Protein AF-A0A3N5MJK0-F1 (afdb_monomer)

pLDDT: mean 76.83, std 14.7, range [31.45, 90.31]

Mean predicted aligned error: 7.25 Å

Secondary structure (DSSP, 8-state):
--PPPBPPPPGGGSPTTPEEE----STTSSHHHHHHHHH---------SS------BEEEEETTEEEEE-

Solvent-accessible surface area (backbone atoms only — not comparable to full-atom values): 4629 Å² total; per-residue (Å²): 128,85,46,70,77,41,70,65,76,59,80,91,77,54,62,91,78,51,45,77,46,74,76,81,78,69,88,90,76,45,59,54,58,52,48,21,70,75,59,59,30,86,64,80,77,82,75,68,92,74,79,89,86,72,72,53,17,37,82,45,74,56,93,93,37,48,32,37,42,58

Radius of gyration: 12.45 Å; Cα contacts (8 Å, |Δi|>4): 88; chains: 1; bounding box: 31×27×29 Å

Structure (mmCIF, N/CA/C/O backbone):
data_AF-A0A3N5MJK0-F1
#
_entry.id   AF-A0A3N5MJK0-F1
#
loop_
_atom_site.group_PDB
_atom_site.id
_atom_site.type_symbol
_atom_site.label_atom_id
_atom_site.label_alt_id
_atom_site.label_comp_id
_atom_site.label_asym_id
_atom_site.label_entity_id
_atom_site.label_seq_id
_atom_site.pdbx_PDB_ins_code
_atom_site.Cartn_x
_atom_site.Cartn_y
_atom_site.Cartn_z
_atom_site.occu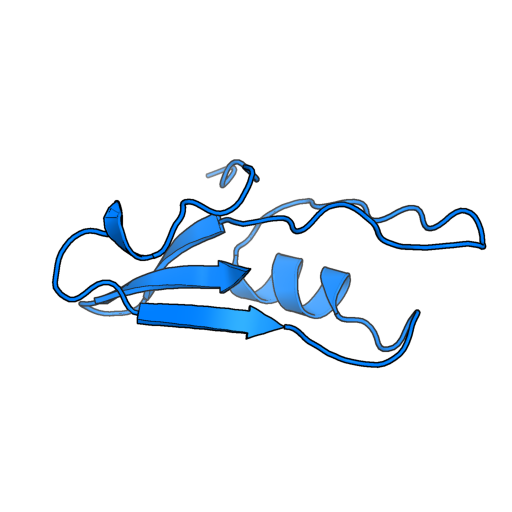pancy
_atom_site.B_iso_or_equiv
_atom_site.auth_seq_id
_atom_site.auth_comp_id
_atom_site.auth_asym_id
_atom_site.auth_atom_id
_atom_site.pdbx_PDB_model_num
ATOM 1 N N . MET A 1 1 ? 3.427 16.077 10.099 1.00 47.78 1 MET A N 1
ATOM 2 C CA . MET A 1 1 ? 3.610 15.035 11.130 1.00 47.78 1 MET A CA 1
ATOM 3 C C . MET A 1 1 ? 4.184 13.830 10.412 1.00 47.78 1 MET A C 1
ATOM 5 O O . MET A 1 1 ? 3.515 13.320 9.528 1.00 47.78 1 MET A O 1
ATOM 9 N N . THR A 1 2 ? 5.442 13.479 10.668 1.00 51.44 2 THR A N 1
ATOM 10 C CA . THR A 1 2 ? 6.125 12.373 9.979 1.00 51.44 2 THR A CA 1
ATOM 11 C C . THR A 1 2 ? 5.572 11.054 10.499 1.00 51.44 2 THR A C 1
ATOM 13 O O . THR A 1 2 ? 5.828 10.698 11.648 1.00 51.44 2 THR A O 1
ATOM 16 N N . THR A 1 3 ? 4.781 10.353 9.691 1.00 64.62 3 THR A N 1
ATOM 17 C CA . THR A 1 3 ? 4.321 9.007 10.038 1.00 64.62 3 THR A CA 1
ATOM 18 C C . THR A 1 3 ? 5.492 8.039 9.880 1.00 64.62 3 THR A C 1
ATOM 20 O O . THR A 1 3 ? 6.070 7.939 8.798 1.00 64.62 3 THR A O 1
ATOM 23 N N . ALA A 1 4 ? 5.884 7.367 10.963 1.00 71.75 4 ALA A N 1
ATOM 24 C CA . ALA A 1 4 ? 7.000 6.428 10.942 1.00 71.75 4 ALA A CA 1
ATOM 25 C C . ALA A 1 4 ? 6.591 5.117 10.254 1.00 71.75 4 ALA A C 1
ATOM 27 O O . ALA A 1 4 ? 5.567 4.524 10.595 1.00 71.75 4 ALA A O 1
ATOM 28 N N . VAL A 1 5 ? 7.406 4.673 9.297 1.00 78.12 5 VAL A N 1
ATOM 29 C CA . VAL A 1 5 ? 7.287 3.355 8.662 1.00 78.12 5 VAL A CA 1
ATOM 30 C C . VAL A 1 5 ? 7.897 2.310 9.594 1.00 78.12 5 VAL A C 1
ATOM 32 O O . VAL A 1 5 ? 8.996 2.510 10.106 1.00 78.12 5 VAL A O 1
ATOM 35 N N . THR A 1 6 ? 7.194 1.203 9.815 1.00 81.12 6 THR A N 1
ATOM 36 C CA . THR A 1 6 ? 7.635 0.083 10.657 1.00 81.12 6 THR A CA 1
ATOM 37 C C . THR A 1 6 ? 7.375 -1.258 9.970 1.00 81.12 6 THR A C 1
ATOM 39 O O . THR A 1 6 ? 6.737 -1.307 8.923 1.00 81.12 6 THR A O 1
ATOM 42 N N . THR A 1 7 ? 7.822 -2.369 10.542 1.00 80.56 7 THR A N 1
ATOM 43 C CA . THR A 1 7 ? 7.508 -3.716 10.029 1.00 80.56 7 THR A CA 1
ATOM 44 C C . THR A 1 7 ? 6.074 -4.117 10.411 1.00 80.56 7 THR A C 1
ATOM 46 O O . THR A 1 7 ? 5.696 -3.898 11.564 1.00 80.56 7 THR A O 1
ATOM 49 N N . PRO A 1 8 ? 5.268 -4.707 9.501 1.00 81.00 8 PRO A N 1
ATOM 50 C CA . PRO A 1 8 ? 3.887 -5.083 9.800 1.00 81.00 8 PRO A CA 1
ATOM 51 C C . PRO A 1 8 ? 3.798 -6.029 10.989 1.00 81.00 8 PRO A C 1
ATOM 53 O O . PRO A 1 8 ? 4.550 -7.005 11.082 1.00 81.00 8 PRO A O 1
ATOM 56 N N . ARG A 1 9 ? 2.833 -5.765 11.872 1.00 81.75 9 ARG A N 1
ATOM 57 C CA . ARG A 1 9 ? 2.563 -6.650 13.005 1.00 81.75 9 ARG A C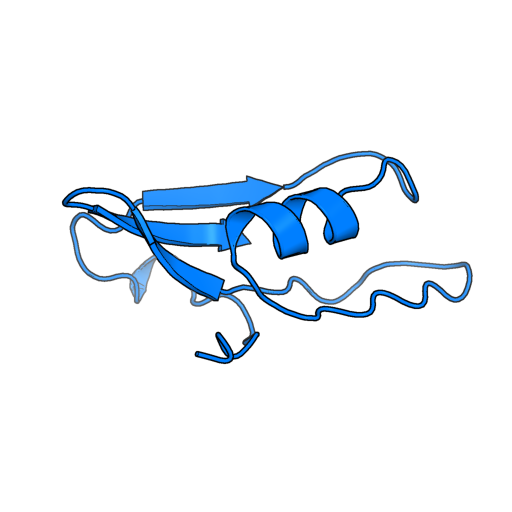A 1
ATOM 58 C C . ARG A 1 9 ? 1.820 -7.908 12.548 1.00 81.75 9 ARG A C 1
ATOM 60 O O . ARG A 1 9 ? 1.002 -7.846 11.617 1.00 81.75 9 ARG A O 1
ATOM 67 N N . PRO A 1 10 ? 2.067 -9.058 13.200 1.00 82.56 10 PRO A N 1
ATOM 68 C CA . PRO A 1 10 ? 1.300 -10.267 12.947 1.00 82.56 10 PRO A CA 1
ATOM 69 C C . PRO A 1 10 ? -0.185 -10.029 13.245 1.00 82.56 10 PRO A C 1
ATOM 71 O O . PRO A 1 10 ? -0.547 -9.301 14.167 1.00 82.56 10 PRO A O 1
ATOM 74 N N . ALA A 1 11 ? -1.064 -10.669 12.470 1.00 78.44 11 ALA A N 1
ATOM 75 C CA . ALA A 1 11 ? -2.510 -10.440 12.552 1.00 78.44 11 ALA A CA 1
ATOM 76 C C . ALA A 1 11 ? -3.098 -10.685 13.956 1.00 78.44 11 ALA A C 1
ATOM 78 O O . ALA A 1 11 ? -4.070 -10.033 14.322 1.00 78.44 11 ALA A O 1
ATOM 79 N N . ALA A 1 12 ? -2.489 -11.581 14.739 1.00 81.19 12 ALA A N 1
ATOM 80 C CA . ALA A 1 12 ? -2.891 -11.889 16.110 1.00 81.19 12 ALA A CA 1
ATOM 81 C C . ALA A 1 12 ? -2.630 -10.749 17.115 1.00 81.19 12 ALA A C 1
ATOM 83 O O . ALA A 1 12 ? -3.233 -10.739 18.181 1.00 81.19 12 ALA A O 1
ATOM 84 N N . GLU A 1 13 ? -1.754 -9.796 16.787 1.00 83.31 13 GLU A N 1
ATOM 85 C CA . GLU A 1 13 ? -1.362 -8.679 17.663 1.00 83.31 13 GLU A CA 1
ATOM 86 C C . GLU A 1 13 ? -2.055 -7.358 17.278 1.00 83.31 13 GLU A C 1
ATOM 88 O O . GLU A 1 13 ? -1.765 -6.291 17.819 1.00 83.31 13 GLU A O 1
ATOM 93 N N . ARG A 1 14 ? -2.963 -7.389 16.297 1.00 82.31 14 ARG A N 1
ATOM 94 C CA . ARG A 1 14 ? -3.707 -6.200 15.873 1.00 82.31 14 ARG A CA 1
ATOM 95 C C . ARG A 1 14 ? -4.849 -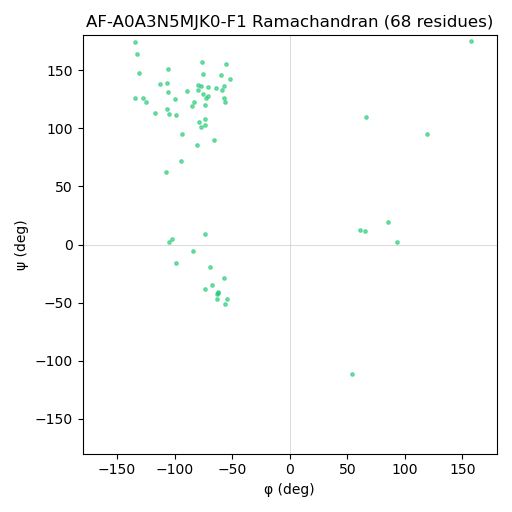5.924 16.840 1.00 82.31 14 ARG A C 1
ATOM 97 O O . ARG A 1 14 ? -5.596 -6.827 17.205 1.00 82.31 14 ARG A O 1
ATOM 104 N N . GLU A 1 15 ? -5.029 -4.651 17.180 1.00 82.44 15 GLU A N 1
ATOM 105 C CA . GLU A 1 15 ? -6.163 -4.212 17.991 1.00 82.44 15 GLU A CA 1
ATOM 106 C C . GLU A 1 15 ? -7.484 -4.579 17.291 1.00 82.44 15 GLU A C 1
ATOM 108 O O . GLU A 1 15 ? -7.624 -4.315 16.083 1.00 82.44 15 GLU A O 1
ATOM 113 N N . PRO A 1 16 ? -8.461 -5.165 18.006 1.00 81.06 16 PRO A N 1
ATOM 114 C CA . PRO A 1 16 ? -9.738 -5.550 17.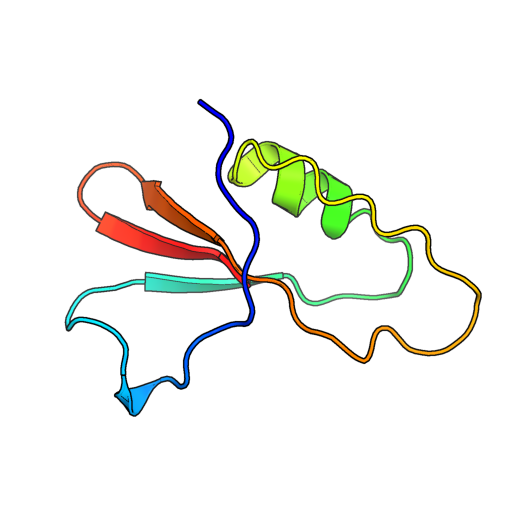423 1.00 81.06 16 PRO A CA 1
ATOM 115 C C . PRO A 1 16 ? -10.435 -4.340 16.789 1.00 81.06 16 PRO A C 1
ATOM 117 O O . PRO A 1 16 ? -10.620 -3.297 17.412 1.00 81.06 16 PRO A O 1
ATOM 120 N N . GLY A 1 17 ? -10.809 -4.479 15.514 1.00 83.31 17 GLY A N 1
ATOM 121 C CA . GLY A 1 17 ? -11.379 -3.392 14.710 1.00 83.31 17 GLY A CA 1
ATOM 122 C C . GLY A 1 17 ? -10.366 -2.588 13.882 1.00 83.31 17 GLY A C 1
ATOM 123 O O . GLY A 1 17 ? -10.776 -1.665 13.174 1.00 83.31 17 GLY A O 1
ATOM 124 N N . THR A 1 18 ? -9.074 -2.941 13.915 1.00 87.06 18 THR A N 1
ATOM 125 C CA . THR A 1 18 ? -8.067 -2.397 12.987 1.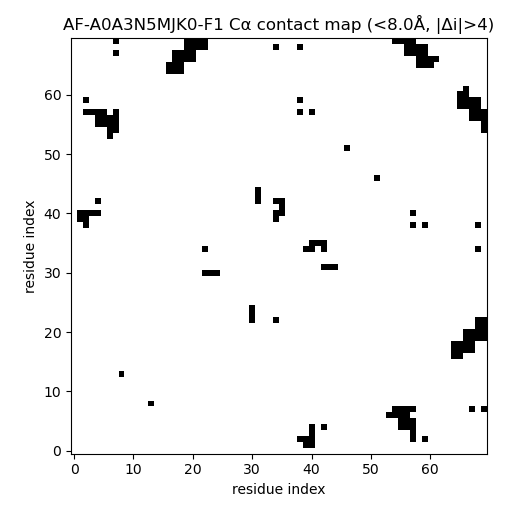00 87.06 18 THR A CA 1
ATOM 126 C C . THR A 1 18 ? -8.257 -2.978 11.589 1.00 87.06 18 THR A C 1
ATOM 128 O O . THR A 1 18 ? -8.265 -4.195 11.403 1.00 87.06 18 THR A O 1
ATOM 131 N N . LEU A 1 19 ? -8.374 -2.110 10.585 1.00 89.06 19 LEU A N 1
ATOM 132 C CA . LEU A 1 19 ? -8.410 -2.509 9.181 1.00 89.06 19 LEU A CA 1
ATOM 133 C C . LEU A 1 19 ? -6.978 -2.704 8.676 1.00 89.06 19 LEU A C 1
ATOM 135 O O . LEU A 1 19 ? -6.181 -1.774 8.731 1.00 89.06 19 LEU A O 1
ATOM 139 N N . ALA A 1 20 ? -6.653 -3.887 8.163 1.00 89.12 20 ALA A N 1
ATOM 140 C CA . ALA A 1 20 ? -5.368 -4.141 7.515 1.00 89.12 20 ALA A CA 1
ATOM 141 C C . ALA A 1 20 ? -5.533 -4.076 5.990 1.00 89.12 20 ALA A C 1
ATOM 143 O O . ALA A 1 20 ? -6.378 -4.777 5.432 1.00 89.12 20 ALA A O 1
ATOM 144 N N . VAL A 1 21 ? -4.736 -3.244 5.321 1.00 88.62 21 VAL A N 1
ATOM 145 C CA . VAL A 1 21 ? -4.779 -3.037 3.866 1.00 88.62 21 VAL A CA 1
ATOM 146 C C . VAL A 1 21 ? -3.394 -3.293 3.294 1.00 88.62 21 VAL A C 1
ATOM 148 O O . VAL A 1 21 ? -2.451 -2.630 3.697 1.00 88.62 21 VAL A O 1
ATOM 151 N N . CYS A 1 22 ? -3.274 -4.224 2.348 1.00 88.38 22 CYS A N 1
ATOM 152 C CA . CYS A 1 22 ? -2.005 -4.561 1.702 1.00 88.38 22 CYS A CA 1
ATOM 153 C C . CYS A 1 22 ? -1.948 -4.013 0.269 1.00 88.38 22 CYS A C 1
ATOM 155 O O . CYS A 1 22 ? -2.875 -4.234 -0.517 1.00 88.38 22 CYS A O 1
ATOM 157 N N . LEU A 1 23 ? -0.855 -3.336 -0.085 1.00 84.88 23 LEU A N 1
ATOM 158 C CA . LEU A 1 23 ? -0.554 -2.885 -1.442 1.00 84.88 23 LEU A CA 1
ATOM 159 C C . LEU A 1 23 ? 0.313 -3.921 -2.171 1.00 84.88 23 LEU A C 1
ATOM 161 O O . LEU A 1 23 ? 1.541 -3.907 -2.104 1.00 84.88 23 LEU A O 1
ATOM 165 N N . ALA A 1 24 ? -0.330 -4.799 -2.938 1.00 84.88 24 ALA A N 1
ATOM 166 C CA . ALA A 1 24 ? 0.338 -5.818 -3.746 1.00 84.88 24 ALA A CA 1
ATOM 167 C C . ALA A 1 24 ? 0.322 -5.476 -5.246 1.00 84.88 24 ALA A C 1
ATOM 169 O O . ALA A 1 24 ? -0.585 -4.812 -5.743 1.00 84.88 24 ALA A O 1
ATOM 170 N N . GLY A 1 25 ? 1.329 -5.945 -5.988 1.00 83.50 25 GLY A N 1
ATOM 171 C CA . GLY A 1 25 ? 1.404 -5.764 -7.440 1.00 83.50 25 GLY A CA 1
ATOM 172 C C . GLY A 1 25 ? 2.821 -5.876 -7.997 1.00 83.50 25 GLY A C 1
ATOM 173 O O . GLY A 1 25 ? 3.795 -5.966 -7.243 1.00 83.50 25 GLY A O 1
ATOM 174 N N . ASN A 1 26 ? 2.933 -5.823 -9.326 1.00 82.19 26 ASN A N 1
ATOM 175 C CA . ASN A 1 26 ? 4.204 -5.975 -10.038 1.00 82.19 26 ASN A CA 1
ATOM 176 C C . ASN A 1 26 ? 5.278 -4.977 -9.569 1.00 82.19 26 ASN A C 1
ATOM 178 O O . ASN A 1 26 ? 4.956 -3.903 -9.047 1.00 82.19 26 ASN A O 1
ATOM 182 N N . PRO A 1 27 ? 6.571 -5.298 -9.735 1.00 79.75 27 PRO A N 1
ATOM 183 C CA . PRO A 1 27 ? 7.649 -4.348 -9.479 1.00 79.75 27 PRO A CA 1
ATOM 184 C C . PRO A 1 27 ? 7.419 -3.027 -10.226 1.00 79.75 27 PRO A C 1
ATOM 186 O O . PRO A 1 27 ? 6.914 -3.022 -11.345 1.00 79.75 27 PRO A O 1
ATOM 189 N N . ASN A 1 28 ? 7.775 -1.906 -9.596 1.00 80.50 28 ASN A N 1
ATOM 190 C CA . ASN A 1 28 ? 7.764 -0.567 -10.203 1.00 80.50 28 ASN A CA 1
ATOM 191 C C . ASN A 1 28 ? 6.404 -0.027 -10.696 1.00 80.50 28 ASN A C 1
ATOM 193 O O . ASN A 1 28 ? 6.371 1.025 -11.322 1.00 80.50 28 ASN A O 1
ATOM 197 N N . VAL A 1 29 ? 5.268 -0.648 -10.350 1.00 84.00 29 VAL A N 1
ATOM 198 C CA . VAL A 1 29 ? 3.919 -0.110 -10.670 1.00 84.00 29 VAL A CA 1
ATOM 199 C C . VAL A 1 29 ? 3.502 1.099 -9.815 1.00 84.00 29 VAL A C 1
ATOM 201 O O . VAL A 1 29 ? 2.345 1.499 -9.832 1.00 84.00 29 VAL A O 1
ATOM 204 N N . GLY A 1 30 ? 4.422 1.661 -9.023 1.00 83.94 30 GLY A N 1
ATOM 205 C CA . GLY A 1 30 ? 4.151 2.826 -8.173 1.00 83.94 30 GLY A CA 1
ATOM 206 C C . GLY A 1 30 ? 3.557 2.514 -6.794 1.00 83.94 30 GLY A C 1
ATOM 207 O O . GLY A 1 30 ? 3.002 3.407 -6.162 1.00 83.94 30 GLY A O 1
ATOM 208 N N . LYS A 1 31 ? 3.686 1.276 -6.291 1.00 87.88 31 LYS A N 1
ATOM 209 C CA . LYS A 1 31 ? 3.170 0.885 -4.960 1.00 87.88 31 LYS A CA 1
ATOM 210 C C . LYS A 1 31 ? 3.685 1.792 -3.839 1.00 87.88 31 LYS A C 1
ATOM 212 O O . LYS A 1 31 ? 2.883 2.275 -3.053 1.00 87.88 31 LYS A O 1
ATOM 217 N N . SER A 1 32 ? 4.985 2.084 -3.807 1.00 81.94 32 SER A N 1
ATOM 218 C CA . SER A 1 32 ? 5.585 2.960 -2.789 1.00 81.94 32 SER A CA 1
ATOM 219 C C . SER A 1 32 ? 5.126 4.412 -2.926 1.00 81.94 32 SER A C 1
ATOM 221 O O . SER A 1 32 ? 4.897 5.080 -1.924 1.00 81.94 32 SER A O 1
ATOM 223 N N . SER A 1 33 ? 4.899 4.894 -4.153 1.00 86.38 33 SER A N 1
ATOM 224 C CA . SER A 1 33 ? 4.293 6.210 -4.380 1.00 86.38 33 SER A CA 1
ATOM 225 C C . SER A 1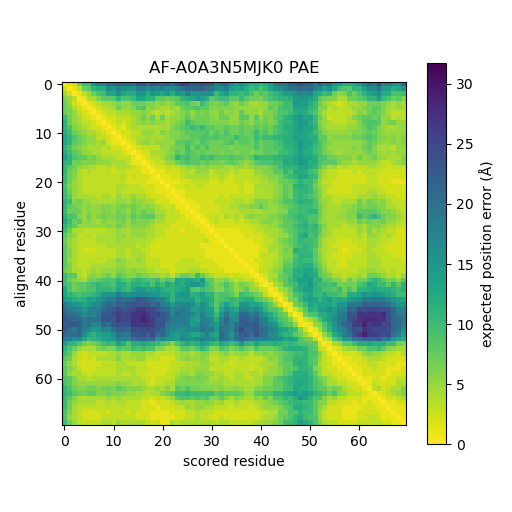 33 ? 2.872 6.264 -3.817 1.00 86.38 33 SER A C 1
ATOM 227 O O . SER A 1 33 ? 2.548 7.189 -3.080 1.00 86.38 33 SER A O 1
ATOM 229 N N . LEU A 1 34 ? 2.047 5.247 -4.091 1.00 86.19 34 LEU A N 1
ATOM 230 C CA . LEU A 1 34 ? 0.697 5.149 -3.536 1.00 86.19 34 LEU A CA 1
ATOM 231 C C . LEU A 1 34 ? 0.722 5.026 -2.006 1.00 86.19 34 LEU A C 1
ATOM 233 O O . LEU A 1 34 ? -0.046 5.705 -1.330 1.00 86.19 34 LEU A O 1
ATOM 237 N N . PHE A 1 35 ? 1.626 4.213 -1.459 1.00 86.69 35 PHE A N 1
ATOM 238 C CA . PHE A 1 35 ? 1.836 4.076 -0.021 1.00 86.69 35 PHE A CA 1
ATOM 239 C C . PHE A 1 35 ? 2.150 5.430 0.617 1.00 86.69 35 PHE A C 1
ATOM 241 O O . PHE A 1 35 ? 1.469 5.835 1.556 1.00 86.69 35 PHE A O 1
ATOM 248 N N . ASN A 1 36 ? 3.116 6.170 0.071 1.00 86.44 36 ASN A N 1
ATOM 249 C CA . ASN A 1 36 ? 3.511 7.491 0.560 1.00 86.44 36 ASN A CA 1
ATOM 250 C C . ASN A 1 36 ? 2.367 8.506 0.453 1.00 86.44 36 ASN A C 1
ATOM 252 O O . ASN A 1 36 ? 2.114 9.247 1.401 1.00 86.44 36 ASN A O 1
ATOM 256 N N . CYS A 1 37 ? 1.618 8.503 -0.654 1.00 86.75 37 CYS A N 1
ATOM 257 C CA . CYS A 1 37 ? 0.442 9.358 -0.817 1.00 86.75 37 CYS A CA 1
ATOM 258 C C . CYS A 1 37 ? -0.661 9.049 0.206 1.00 86.75 37 CYS A C 1
ATOM 260 O O . CYS A 1 37 ? -1.284 9.972 0.724 1.00 86.75 37 CYS A O 1
ATOM 262 N N . LEU A 1 38 ? -0.910 7.769 0.500 1.00 84.44 38 LEU A N 1
ATOM 263 C CA . LEU A 1 38 ? -1.942 7.349 1.452 1.00 84.44 38 LEU A CA 1
ATOM 264 C C . LEU A 1 38 ? -1.542 7.611 2.907 1.00 84.44 38 LEU A C 1
ATOM 266 O O . LEU A 1 38 ? -2.386 7.985 3.716 1.00 84.44 38 LEU A O 1
ATOM 270 N N . THR A 1 39 ? -0.271 7.402 3.239 1.00 83.44 39 THR A N 1
ATOM 271 C CA . THR A 1 39 ? 0.224 7.398 4.625 1.00 83.44 39 THR A CA 1
ATOM 272 C C . THR A 1 39 ? 0.884 8.711 5.050 1.00 83.44 39 THR A C 1
ATOM 274 O O . THR A 1 39 ? 1.101 8.939 6.244 1.00 83.44 39 THR A O 1
ATOM 277 N N . GLY A 1 40 ? 1.237 9.572 4.089 1.00 82.56 40 GLY A N 1
ATOM 278 C CA . GLY A 1 40 ? 2.097 10.735 4.313 1.00 82.56 40 GLY A CA 1
ATOM 279 C C . GLY A 1 40 ? 3.531 10.363 4.709 1.00 82.56 40 GLY A C 1
ATOM 280 O O . GLY A 1 40 ? 4.274 11.225 5.178 1.00 82.56 40 GLY A O 1
ATOM 281 N N . ALA A 1 41 ? 3.910 9.088 4.573 1.00 77.00 41 ALA A N 1
ATOM 282 C CA . ALA A 1 41 ? 5.262 8.622 4.823 1.00 77.00 41 ALA A CA 1
ATOM 283 C C . ALA A 1 41 ? 6.197 9.008 3.668 1.00 77.00 41 ALA A C 1
ATOM 285 O O . ALA A 1 41 ? 5.773 9.212 2.532 1.00 77.00 41 ALA A O 1
ATOM 286 N N . ALA A 1 42 ? 7.491 9.070 3.966 1.00 70.25 42 ALA A N 1
ATOM 287 C CA . ALA A 1 42 ? 8.550 9.199 2.974 1.00 70.25 42 ALA A CA 1
ATOM 288 C C . ALA A 1 42 ? 9.298 7.863 2.874 1.00 70.25 42 ALA A C 1
ATOM 290 O O . ALA A 1 42 ? 10.466 7.764 3.239 1.00 70.25 42 ALA A O 1
ATOM 291 N N . CYS A 1 43 ? 8.597 6.802 2.460 1.00 67.94 43 CYS A N 1
ATOM 292 C CA . CYS A 1 43 ? 9.230 5.518 2.191 1.00 67.94 43 CYS A CA 1
ATOM 293 C C . CYS A 1 43 ? 9.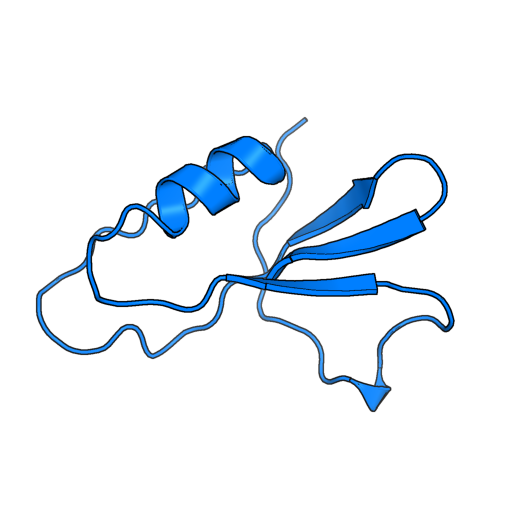932 5.606 0.834 1.00 67.94 43 CYS A C 1
ATOM 295 O O . CYS A 1 43 ? 9.287 5.544 -0.217 1.00 67.94 43 CYS A O 1
ATOM 297 N N . ASP A 1 44 ? 11.248 5.801 0.855 1.00 60.28 44 ASP A N 1
ATOM 298 C CA . ASP A 1 44 ? 12.065 5.647 -0.339 1.00 60.28 44 ASP A CA 1
ATOM 299 C C . ASP A 1 44 ? 12.304 4.155 -0.563 1.00 60.28 44 ASP A C 1
ATOM 301 O O . ASP A 1 44 ? 13.044 3.494 0.165 1.00 60.28 44 ASP A O 1
ATOM 305 N N . THR A 1 45 ? 11.611 3.590 -1.545 1.00 58.16 45 THR A N 1
ATOM 306 C CA . THR A 1 45 ? 11.905 2.240 -2.010 1.00 58.16 45 THR A CA 1
ATOM 307 C C . THR A 1 45 ? 12.849 2.356 -3.199 1.00 58.16 45 THR A C 1
ATOM 309 O O . THR A 1 45 ? 12.455 2.147 -4.347 1.00 58.16 45 THR A O 1
ATOM 312 N N . ALA A 1 46 ? 14.105 2.716 -2.934 1.00 42.66 46 ALA A N 1
ATOM 313 C CA . ALA A 1 46 ? 15.172 2.592 -3.914 1.00 42.66 46 ALA A CA 1
ATOM 314 C C . ALA A 1 46 ? 15.388 1.094 -4.203 1.00 42.66 46 ALA A C 1
ATOM 316 O O . ALA A 1 46 ? 16.120 0.391 -3.507 1.00 42.66 46 ALA A O 1
ATOM 317 N N . HIS A 1 47 ? 14.668 0.567 -5.194 1.00 52.62 47 HIS A N 1
ATOM 318 C CA . HIS A 1 47 ? 14.807 -0.812 -5.644 1.00 52.62 47 HIS A CA 1
ATOM 319 C C . HIS A 1 47 ? 16.112 -0.982 -6.428 1.00 52.62 47 HIS A C 1
ATOM 321 O O . HIS A 1 47 ? 16.181 -0.673 -7.617 1.00 52.62 47 HIS A O 1
ATOM 327 N N . CYS A 1 48 ? 17.126 -1.568 -5.795 1.00 41.25 48 CYS A N 1
ATOM 328 C CA . CYS A 1 48 ? 18.102 -2.377 -6.518 1.00 41.25 48 CYS A CA 1
ATOM 329 C C . CYS A 1 48 ? 17.359 -3.591 -7.107 1.00 41.25 48 CYS A C 1
ATOM 331 O O . CYS A 1 48 ? 16.524 -4.198 -6.434 1.00 41.25 48 CYS A O 1
ATOM 333 N N . ALA A 1 49 ? 17.600 -3.923 -8.375 1.00 31.45 49 ALA A N 1
ATOM 334 C CA . ALA A 1 49 ? 16.931 -5.036 -9.042 1.00 31.45 49 ALA A CA 1
ATOM 335 C C . ALA A 1 49 ? 17.145 -6.358 -8.275 1.00 31.45 49 ALA A C 1
ATOM 337 O O . ALA A 1 49 ? 18.281 -6.775 -8.071 1.00 31.45 49 ALA A O 1
ATOM 338 N N . GLY A 1 50 ? 16.045 -7.012 -7.881 1.00 39.81 50 GLY A N 1
ATOM 339 C CA . GLY A 1 50 ? 16.056 -8.309 -7.197 1.00 39.81 50 GLY A CA 1
ATOM 340 C C . GLY A 1 50 ? 15.433 -8.268 -5.800 1.00 39.81 50 GLY A C 1
ATOM 341 O O . GLY A 1 50 ? 16.116 -8.029 -4.818 1.00 39.81 50 GLY A O 1
ATOM 342 N N . VAL A 1 51 ? 14.141 -8.608 -5.736 1.00 40.62 51 VAL A N 1
ATOM 343 C CA . VAL A 1 51 ? 13.362 -8.973 -4.533 1.00 40.62 51 VAL A CA 1
ATOM 344 C C . VAL A 1 51 ? 13.135 -7.858 -3.496 1.00 40.62 51 VAL A C 1
ATOM 346 O O . VAL A 1 51 ? 14.011 -7.454 -2.742 1.00 40.62 51 VAL A O 1
ATOM 349 N N . THR A 1 52 ? 11.888 -7.394 -3.390 1.00 51.56 52 THR A N 1
ATOM 350 C CA . THR A 1 52 ? 11.424 -6.607 -2.237 1.00 51.56 52 THR A CA 1
ATOM 351 C C . THR A 1 52 ? 11.092 -7.567 -1.099 1.00 51.56 52 THR A C 1
ATOM 353 O O . THR A 1 52 ? 9.962 -8.028 -0.985 1.00 51.56 52 THR A O 1
ATOM 356 N N . THR A 1 53 ? 12.082 -7.949 -0.297 1.00 54.66 53 THR A N 1
ATOM 357 C CA . THR A 1 53 ? 11.891 -8.982 0.741 1.00 54.66 53 THR A CA 1
ATOM 358 C C . THR A 1 53 ? 11.311 -8.426 2.050 1.00 54.66 53 THR A C 1
ATOM 360 O O . THR A 1 53 ? 10.983 -9.195 2.948 1.00 54.66 53 THR A O 1
ATOM 363 N N . THR A 1 54 ? 11.153 -7.105 2.182 1.00 62.38 54 THR A N 1
ATOM 364 C CA . THR A 1 54 ? 10.682 -6.456 3.417 1.00 62.38 54 THR A CA 1
ATOM 365 C C . THR A 1 54 ? 9.359 -5.730 3.200 1.00 62.38 54 THR A C 1
ATOM 367 O O . THR A 1 54 ? 9.304 -4.727 2.486 1.00 62.38 54 THR A O 1
ATOM 370 N N . ALA A 1 55 ? 8.296 -6.222 3.838 1.00 73.44 55 ALA A N 1
ATOM 371 C CA . ALA A 1 55 ? 7.024 -5.515 3.919 1.00 73.44 55 ALA A CA 1
ATOM 372 C C . ALA A 1 55 ? 7.160 -4.302 4.852 1.00 73.44 55 ALA A C 1
ATOM 374 O O . ALA A 1 55 ? 7.758 -4.402 5.924 1.00 73.44 55 ALA A O 1
ATOM 375 N N . SER A 1 56 ? 6.618 -3.163 4.432 1.00 83.00 56 SER A N 1
ATOM 376 C CA . SER A 1 56 ? 6.641 -1.906 5.180 1.00 83.00 56 SER A CA 1
ATOM 377 C C . SER A 1 56 ? 5.227 -1.574 5.608 1.00 83.00 56 SER A C 1
ATOM 379 O O . SER A 1 56 ? 4.304 -1.725 4.827 1.00 83.00 56 SER A O 1
ATOM 381 N N . SER A 1 57 ? 5.047 -1.112 6.834 1.00 84.12 57 SER A N 1
ATOM 382 C CA . SER A 1 57 ? 3.732 -0.827 7.385 1.00 84.12 57 SER A CA 1
ATOM 383 C C . SER A 1 57 ? 3.662 0.538 8.037 1.00 84.12 57 SER A C 1
ATOM 385 O O . SER A 1 57 ? 4.633 1.033 8.611 1.00 84.12 57 SER A O 1
ATOM 387 N N . VAL A 1 58 ? 2.486 1.143 7.958 1.00 87.06 58 VAL A N 1
ATOM 388 C CA . VAL A 1 58 ? 2.161 2.383 8.647 1.00 87.06 58 VAL A CA 1
ATOM 389 C C . VAL A 1 58 ? 0.796 2.233 9.299 1.00 87.06 58 VAL A C 1
ATOM 391 O O . VAL A 1 58 ? -0.203 1.942 8.640 1.00 87.06 58 VAL A O 1
ATOM 394 N N . CYS A 1 59 ? 0.752 2.490 10.604 1.00 87.44 59 CYS A N 1
ATOM 395 C CA . CYS A 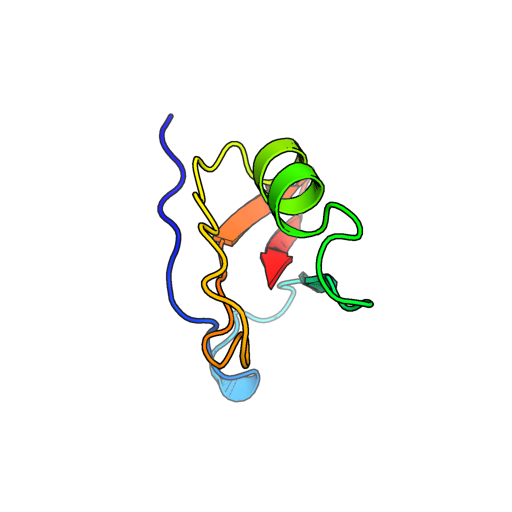1 59 ? -0.497 2.659 11.327 1.00 87.44 59 CYS A CA 1
ATOM 396 C C . CYS A 1 59 ? -0.961 4.110 11.191 1.00 87.44 59 CYS A C 1
ATOM 398 O O . CYS A 1 59 ? -0.281 5.040 11.623 1.00 87.44 59 CYS A O 1
ATOM 400 N N . MET A 1 60 ? -2.139 4.298 10.611 1.00 86.25 60 MET A N 1
ATOM 401 C CA . MET A 1 60 ? -2.777 5.597 10.474 1.00 86.25 60 MET A CA 1
ATOM 402 C C . MET A 1 60 ? -4.239 5.533 10.900 1.00 86.25 60 MET A C 1
ATOM 404 O O . MET A 1 60 ? -4.847 4.469 11.013 1.00 86.25 60 MET A O 1
ATOM 408 N N . ARG A 1 61 ? -4.832 6.701 11.130 1.00 87.38 61 ARG A N 1
ATOM 409 C CA . ARG A 1 61 ? -6.258 6.811 11.422 1.00 87.38 61 ARG A CA 1
ATOM 410 C C . ARG A 1 61 ? -6.963 7.343 10.187 1.00 87.38 61 ARG A C 1
ATOM 412 O O . ARG A 1 61 ? -6.775 8.499 9.819 1.00 87.38 61 ARG A O 1
ATOM 419 N N . TRP A 1 62 ? -7.786 6.512 9.557 1.00 84.38 62 TRP A N 1
ATOM 420 C CA . TRP A 1 62 ? -8.614 6.934 8.435 1.00 84.38 62 TRP A CA 1
ATOM 421 C C . TRP A 1 62 ? -10.065 7.044 8.891 1.00 84.38 62 TRP A C 1
ATOM 423 O O . TRP A 1 62 ? -10.693 6.069 9.311 1.00 84.38 62 TRP A O 1
ATOM 433 N N . ARG A 1 63 ? -10.610 8.264 8.845 1.00 86.31 63 ARG A N 1
ATOM 434 C CA . ARG A 1 63 ? -11.927 8.596 9.412 1.00 86.31 63 ARG A CA 1
ATOM 435 C C . ARG A 1 63 ? -12.025 8.192 10.896 1.00 86.31 63 ARG A C 1
ATOM 437 O O . ARG A 1 63 ? -11.391 8.818 11.744 1.00 86.31 63 ARG A O 1
ATOM 444 N N . ARG A 1 64 ? -12.843 7.182 11.220 1.00 85.56 64 ARG A N 1
ATOM 445 C CA . ARG A 1 64 ? -13.038 6.635 12.576 1.00 85.56 64 ARG A CA 1
ATOM 446 C C . ARG A 1 64 ? -12.341 5.286 12.791 1.00 85.56 64 ARG A C 1
ATOM 448 O O . ARG A 1 64 ? -12.457 4.740 13.880 1.00 85.56 64 ARG A O 1
ATOM 455 N N . HIS A 1 65 ? -11.617 4.771 11.798 1.00 86.19 65 HIS A N 1
ATOM 456 C CA . HIS A 1 65 ? -10.977 3.460 11.865 1.00 86.19 65 HIS A CA 1
ATOM 457 C C . HIS A 1 65 ? -9.465 3.590 12.032 1.00 86.19 65 HIS A C 1
ATOM 459 O O . HIS A 1 65 ? -8.822 4.428 11.392 1.00 86.19 65 HIS A O 1
ATOM 465 N N . ALA A 1 66 ? -8.901 2.742 12.890 1.00 89.06 66 ALA A N 1
ATOM 466 C CA . ALA A 1 66 ? -7.478 2.447 12.859 1.00 89.06 66 ALA A CA 1
ATOM 467 C C . ALA A 1 66 ? -7.202 1.601 11.611 1.00 89.06 66 ALA A C 1
ATOM 469 O O . ALA A 1 66 ? -7.896 0.612 11.371 1.00 89.06 66 ALA A O 1
ATOM 470 N N . VAL A 1 67 ? -6.235 2.021 10.799 1.00 90.31 67 VAL A N 1
ATOM 471 C CA . VAL A 1 67 ? -5.851 1.340 9.563 1.00 90.31 67 VAL A CA 1
ATOM 472 C C . VAL A 1 67 ? -4.351 1.087 9.579 1.00 90.31 67 VAL A C 1
ATOM 474 O O . VAL A 1 67 ? -3.566 2.016 9.746 1.00 90.31 67 VAL A O 1
ATOM 477 N N . GLU A 1 68 ? -3.957 -0.164 9.387 1.00 90.00 68 GLU A N 1
ATOM 478 C CA . GLU A 1 68 ? -2.579 -0.559 9.108 1.00 90.00 68 GLU A CA 1
ATOM 479 C C . GLU A 1 68 ? -2.449 -0.761 7.595 1.00 90.00 68 GLU A C 1
ATOM 481 O O . GLU A 1 68 ? -3.055 -1.672 7.029 1.00 90.00 68 GLU A O 1
ATOM 486 N N . VAL A 1 69 ? -1.704 0.122 6.930 1.00 88.88 69 VAL A N 1
ATOM 487 C CA . VAL A 1 69 ? -1.334 -0.041 5.517 1.00 88.88 69 VAL A CA 1
ATOM 488 C C . VAL A 1 69 ? -0.032 -0.824 5.473 1.00 88.88 69 VAL A C 1
ATOM 490 O O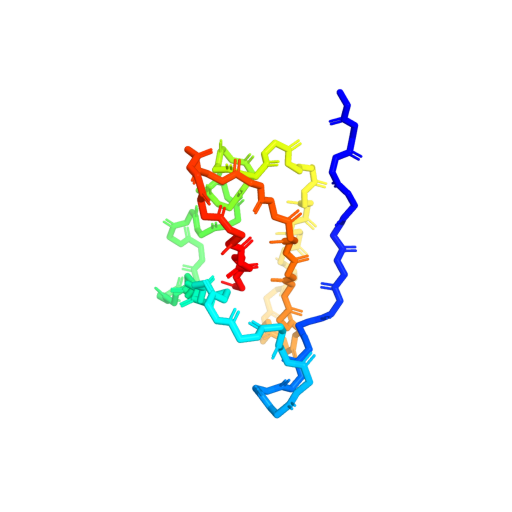 . VAL A 1 69 ? 0.880 -0.474 6.216 1.00 88.88 69 VAL A O 1
ATOM 493 N N . ILE A 1 70 ? 0.036 -1.858 4.636 1.00 86.50 70 ILE A N 1
ATOM 494 C CA . ILE A 1 70 ? 1.135 -2.825 4.483 1.00 86.50 70 ILE A CA 1
ATOM 495 C C . ILE A 1 70 ? 1.570 -2.875 3.014 1.00 86.50 70 ILE A C 1
ATOM 497 O O . ILE A 1 70 ? 0.685 -2.712 2.142 1.00 86.50 70 ILE A O 1
#

Sequence (70 aa):
MTTAVTTPRPAAEREPGTLAVCLAGNPNVGKSSLFNCLTGAACDTAHCAGVTTTASSVCMRWRRHAVEVI

Nearest PDB structures (foldseek):
  3a1v-assembly1_A  TM=7.135E-01  e=5.174E-03  Thermotoga maritima
  4q5i-assembly4_D  TM=6.674E-01  e=1.991E-02  Escherichia coli K-12
  3w5i-assembly1_A  TM=7.131E-01  e=3.412E-02  Gallionella capsiferriformans ES-2
  6stf-assembly5_E  TM=5.100E-01  e=4.722E-01  Homo sapiens
  1z0i-assembly1_A  TM=4.886E-01  e=6.613E-01  Homo sapiens

Foldseek 3Di:
DAFDKDADDDPVPDDPQEAEAEQDDDPPPCSVVVVCVVQVHPDDPPDDPDDPPTDIWTFDDDPPGTYIYD